Protein AF-A0A529HZH7-F1 (afdb_monomer_lite)

Secondary structure (DSSP, 8-state):
----HHHHHHHH--TT-EEE-SS-STTSEEESHHHHHHHHHHHHHHEEEEEEEEEEEEEETTEEEEEEEEEEEETTT---EEEEEE-

pLDDT: mean 95.23, std 4.6, range [68.0, 98.56]

Structure (mmCIF, N/CA/C/O backbone):
data_AF-A0A529HZH7-F1
#
_entry.id   AF-A0A529HZH7-F1
#
loop_
_atom_site.group_PDB
_atom_site.id
_atom_site.type_symbol
_atom_site.label_atom_id
_atom_site.label_alt_id
_atom_site.label_comp_id
_atom_site.label_asym_id
_atom_site.label_entity_id
_atom_site.label_seq_id
_atom_site.pdbx_PDB_ins_code
_atom_site.Cartn_x
_atom_site.Cartn_y
_atom_site.Cartn_z
_atom_site.occupancy
_atom_site.B_iso_or_equiv
_atom_site.auth_seq_id
_atom_site.auth_comp_id
_atom_site.auth_asym_id
_atom_site.auth_atom_id
_atom_site.pdbx_PDB_model_num
ATOM 1 N N . LYS A 1 1 ? 4.496 11.322 2.200 1.00 68.00 1 LYS A N 1
ATOM 2 C CA . LYS A 1 1 ? 4.242 11.116 0.746 1.00 68.00 1 LYS A CA 1
ATOM 3 C C . LYS A 1 1 ? 2.977 11.886 0.338 1.00 68.00 1 LYS A C 1
ATOM 5 O O . LYS A 1 1 ? 2.302 12.361 1.236 1.00 68.00 1 LYS A O 1
ATOM 10 N N . GLN A 1 2 ? 2.691 12.059 -0.961 1.00 88.12 2 GLN A N 1
ATOM 11 C CA . GLN A 1 2 ? 1.649 12.980 -1.472 1.00 88.12 2 GLN A CA 1
ATOM 12 C C . GLN A 1 2 ? 0.194 12.482 -1.335 1.00 88.12 2 GLN A C 1
ATOM 14 O O . GLN A 1 2 ? -0.716 13.279 -1.512 1.00 88.12 2 GLN A O 1
ATOM 19 N N . GLY A 1 3 ? -0.036 11.203 -1.012 1.00 87.0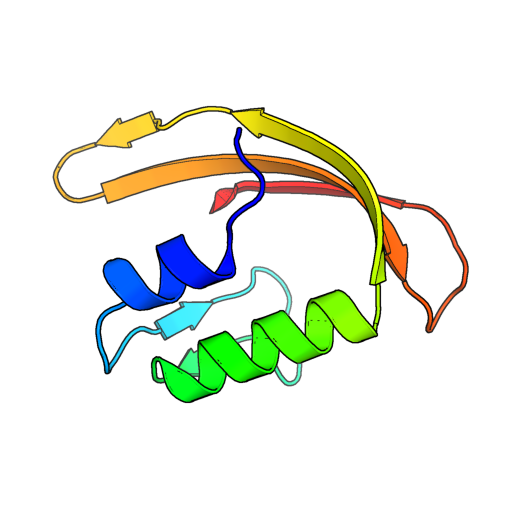0 3 GLY A N 1
ATOM 20 C CA . GLY A 1 3 ? -1.390 10.656 -0.820 1.00 87.00 3 GLY A CA 1
ATOM 21 C C . GLY A 1 3 ? -2.171 10.368 -2.110 1.00 87.00 3 GLY A C 1
ATOM 22 O O . GLY A 1 3 ? -3.345 10.043 -2.037 1.00 87.00 3 GLY A O 1
ATOM 23 N N . ASP A 1 4 ? -1.532 10.461 -3.277 1.00 93.25 4 ASP A N 1
ATOM 24 C CA . ASP A 1 4 ? -2.166 10.244 -4.584 1.00 93.25 4 ASP A CA 1
ATOM 25 C C . ASP A 1 4 ? -2.018 8.783 -5.057 1.00 93.25 4 ASP A C 1
ATOM 27 O O . ASP A 1 4 ? -1.229 8.461 -5.951 1.00 93.25 4 ASP A O 1
ATOM 31 N N . SER A 1 5 ? -2.730 7.874 -4.383 1.00 92.69 5 SER A N 1
ATOM 32 C CA . SER A 1 5 ? -2.754 6.432 -4.682 1.00 92.69 5 SER A CA 1
ATOM 33 C C . SER A 1 5 ? -3.309 6.141 -6.082 1.00 92.69 5 SER A C 1
ATOM 35 O O . SER A 1 5 ? -2.731 5.344 -6.825 1.00 92.69 5 SER A O 1
ATOM 37 N N . HIS A 1 6 ? -4.389 6.826 -6.468 1.00 93.81 6 HIS A N 1
ATOM 38 C CA . HIS A 1 6 ? -5.091 6.619 -7.739 1.00 93.81 6 HIS A CA 1
ATOM 39 C C . HIS A 1 6 ? -4.226 6.953 -8.952 1.00 93.81 6 HIS A C 1
ATOM 41 O O . HIS A 1 6 ? -4.130 6.140 -9.876 1.00 93.81 6 HIS A O 1
ATOM 47 N N . SER A 1 7 ? -3.538 8.099 -8.954 1.00 96.38 7 SER A N 1
ATOM 48 C CA . SER A 1 7 ? -2.665 8.454 -10.080 1.00 96.38 7 SER A CA 1
ATOM 49 C C . SER A 1 7 ? -1.449 7.535 -10.169 1.00 96.38 7 SER A C 1
ATOM 51 O O . SER A 1 7 ? -1.017 7.197 -11.273 1.00 96.38 7 SER A O 1
ATOM 53 N N . ALA A 1 8 ? -0.906 7.091 -9.028 1.00 96.50 8 ALA A N 1
ATOM 54 C CA . ALA A 1 8 ? 0.184 6.120 -9.010 1.00 96.50 8 ALA A CA 1
ATOM 55 C C . ALA A 1 8 ? -0.251 4.782 -9.635 1.00 96.50 8 ALA A C 1
ATOM 57 O O . ALA A 1 8 ? 0.425 4.287 -10.537 1.00 96.50 8 ALA A O 1
ATOM 58 N N . ALA A 1 9 ? -1.406 4.248 -9.231 1.00 96.44 9 ALA A N 1
ATOM 59 C CA . ALA A 1 9 ? -1.963 3.018 -9.789 1.00 96.44 9 ALA A CA 1
ATOM 60 C C . ALA A 1 9 ? -2.261 3.153 -11.292 1.00 96.44 9 ALA A C 1
ATOM 62 O O . ALA A 1 9 ? -1.878 2.295 -12.088 1.00 96.44 9 ALA A O 1
ATOM 63 N N . ALA A 1 10 ? -2.885 4.257 -11.714 1.00 97.00 10 ALA A N 1
ATOM 64 C CA . ALA A 1 10 ? -3.190 4.503 -13.122 1.00 97.00 10 ALA A CA 1
ATOM 65 C C . ALA A 1 10 ? -1.922 4.567 -13.989 1.00 97.00 10 ALA A C 1
ATOM 67 O O . ALA A 1 10 ? -1.911 4.042 -15.106 1.00 97.00 10 ALA A O 1
ATOM 68 N N . ARG A 1 11 ? -0.852 5.179 -13.469 1.00 97.94 11 ARG A N 1
ATOM 69 C CA . ARG A 1 11 ? 0.411 5.364 -14.187 1.00 97.94 11 ARG A CA 1
ATOM 70 C C . ARG A 1 11 ? 1.272 4.105 -14.249 1.00 97.94 11 ARG A C 1
ATOM 72 O O . ARG A 1 11 ? 1.905 3.891 -15.278 1.00 97.94 11 ARG A O 1
ATOM 79 N N . TYR A 1 12 ? 1.343 3.329 -13.168 1.00 98.00 12 TYR A N 1
ATOM 80 C CA . TYR A 1 12 ? 2.366 2.286 -13.020 1.00 98.00 12 TYR A CA 1
ATOM 81 C C . TYR A 1 12 ? 1.833 0.853 -13.014 1.00 98.00 12 TYR A C 1
ATOM 83 O O . TYR A 1 12 ? 2.609 -0.056 -13.293 1.00 98.00 12 TYR A O 1
ATOM 91 N N . ASN A 1 13 ? 0.542 0.621 -12.755 1.00 98.38 13 ASN A N 1
ATOM 92 C CA . ASN A 1 13 ? 0.007 -0.737 -12.836 1.00 98.38 13 ASN A CA 1
ATOM 93 C C . ASN A 1 13 ? -0.055 -1.189 -14.297 1.00 98.38 13 ASN A C 1
ATOM 95 O O . ASN A 1 13 ? -0.647 -0.499 -15.141 1.00 98.38 13 ASN A O 1
ATOM 99 N N . ALA A 1 14 ? 0.508 -2.370 -14.556 1.00 98.50 14 ALA A N 1
ATOM 100 C CA . ALA A 1 14 ? 0.266 -3.122 -15.778 1.00 98.50 14 ALA A CA 1
ATOM 101 C C . ALA A 1 14 ? -1.225 -3.474 -15.899 1.00 98.50 14 ALA A C 1
ATOM 103 O O . ALA A 1 14 ? -1.926 -3.593 -14.889 1.00 98.50 14 ALA A O 1
ATOM 104 N N . ASP A 1 15 ? -1.715 -3.644 -17.126 1.00 98.38 15 ASP A N 1
ATOM 105 C CA . ASP A 1 15 ? -3.127 -3.966 -17.370 1.00 98.38 15 ASP A CA 1
ATOM 106 C C . ASP A 1 15 ? -3.522 -5.321 -16.755 1.00 98.38 15 ASP A C 1
ATOM 108 O O . ASP A 1 15 ? -4.651 -5.485 -16.290 1.00 98.38 15 ASP A O 1
ATOM 112 N N . ASP A 1 16 ? -2.565 -6.246 -16.667 1.00 98.19 16 ASP A N 1
ATOM 113 C CA . ASP A 1 16 ? -2.666 -7.597 -16.113 1.00 98.19 16 ASP A CA 1
ATOM 114 C C . ASP A 1 16 ? -2.069 -7.740 -14.699 1.00 98.19 16 ASP A C 1
ATOM 116 O O . ASP A 1 16 ? -1.789 -8.854 -14.260 1.00 98.19 16 ASP A O 1
ATOM 120 N N . ILE A 1 17 ? -1.895 -6.634 -13.959 1.00 98.56 17 ILE A N 1
ATOM 121 C CA . ILE A 1 17 ? -1.384 -6.659 -12.578 1.00 98.56 17 ILE A CA 1
ATOM 122 C C . ILE A 1 17 ? -2.124 -7.681 -11.700 1.00 98.56 17 ILE A C 1
ATOM 124 O O . ILE A 1 17 ? -3.349 -7.798 -11.762 1.00 98.56 17 ILE A O 1
ATOM 128 N N . VAL A 1 18 ? -1.390 -8.364 -10.819 1.00 97.94 18 VAL A N 1
ATOM 129 C CA . VAL A 1 18 ? -1.971 -9.228 -9.786 1.00 97.94 18 VAL A CA 1
ATOM 130 C C . VAL A 1 18 ? -1.614 -8.699 -8.399 1.00 97.94 18 VAL A C 1
ATOM 132 O O . VA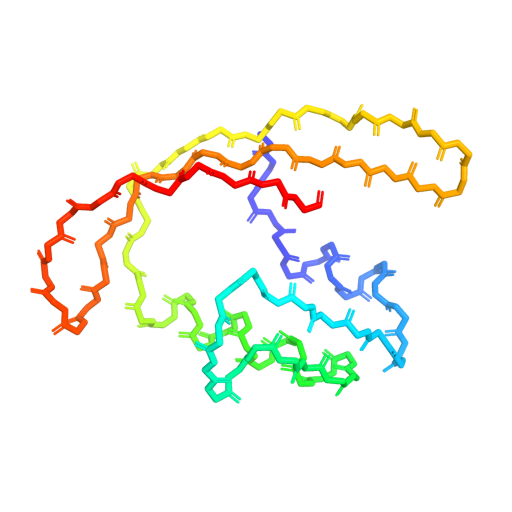L A 1 18 ? -0.442 -8.538 -8.072 1.00 97.94 18 VAL A O 1
ATOM 135 N N . SER A 1 19 ? -2.633 -8.418 -7.587 1.00 97.31 19 SER A N 1
ATOM 136 C CA . SER A 1 19 ? -2.512 -8.004 -6.184 1.00 97.31 19 SER A CA 1
ATOM 137 C C . SER A 1 19 ? -2.797 -9.198 -5.275 1.00 97.31 19 SER A C 1
ATOM 139 O O . SER A 1 19 ? -3.850 -9.825 -5.409 1.00 97.31 19 SER A O 1
ATOM 141 N N . TYR A 1 20 ? -1.873 -9.483 -4.355 1.00 96.38 20 TYR A N 1
ATOM 142 C CA . TYR A 1 20 ? -1.966 -10.555 -3.363 1.00 96.38 20 TYR A CA 1
ATOM 143 C C . TYR A 1 20 ? -1.988 -9.956 -1.953 1.00 96.38 20 TYR A C 1
ATOM 145 O O . TYR A 1 20 ? -1.084 -9.208 -1.597 1.00 96.38 20 TYR A O 1
ATOM 153 N N . GLU A 1 21 ? -3.000 -10.292 -1.159 1.00 94.12 21 GLU A N 1
ATOM 154 C CA . GLU A 1 21 ? -3.052 -9.975 0.271 1.00 94.12 21 GLU A CA 1
ATOM 155 C C . GLU A 1 21 ? -2.412 -11.089 1.098 1.00 94.12 21 GLU A C 1
ATOM 157 O O . GLU A 1 21 ? -2.445 -12.262 0.721 1.00 94.12 21 GLU A O 1
ATOM 162 N N . ALA A 1 22 ? -1.883 -10.736 2.270 1.00 91.31 22 ALA A N 1
ATOM 163 C CA . ALA A 1 22 ? -1.312 -11.712 3.198 1.00 91.31 22 ALA A CA 1
ATOM 164 C C . ALA A 1 22 ? -2.376 -12.599 3.874 1.00 91.31 22 ALA A C 1
ATOM 166 O O . ALA A 1 22 ? -2.070 -13.706 4.315 1.00 91.31 22 ALA A O 1
ATOM 167 N N . MET A 1 23 ? -3.616 -12.109 3.982 1.00 87.19 23 MET A N 1
ATOM 168 C CA . MET A 1 23 ? -4.731 -12.827 4.600 1.00 87.19 23 MET A CA 1
ATOM 169 C C . MET A 1 23 ? -5.657 -13.432 3.545 1.00 87.19 23 MET A C 1
ATOM 171 O O . MET A 1 23 ? -5.947 -12.814 2.520 1.00 87.19 23 MET A O 1
ATOM 175 N N . GLU A 1 24 ? -6.180 -14.625 3.829 1.00 87.50 24 GLU A N 1
ATOM 176 C CA . GLU A 1 24 ? -7.231 -15.237 3.017 1.00 87.50 24 GLU A CA 1
ATOM 177 C C . GLU A 1 24 ? -8.533 -14.420 3.075 1.00 87.50 24 GLU A C 1
ATOM 179 O O . GLU A 1 24 ? -8.881 -13.827 4.098 1.00 87.50 24 GLU A O 1
ATOM 184 N N . GLY A 1 25 ? -9.287 -14.411 1.973 1.00 84.56 25 GLY A N 1
ATOM 185 C CA . GLY A 1 25 ? -10.565 -13.712 1.882 1.00 84.56 25 GLY A CA 1
ATOM 186 C C . GL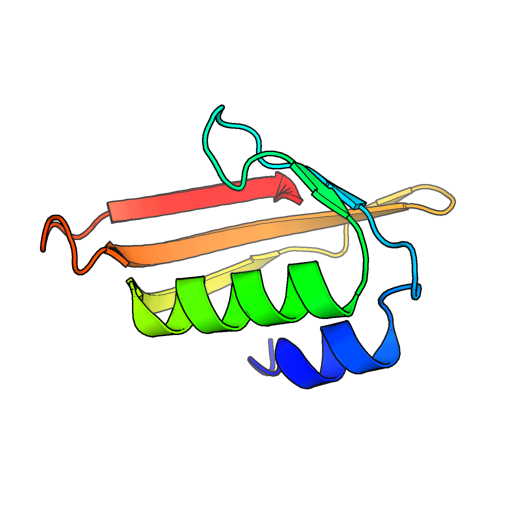Y A 1 25 ? -11.025 -13.470 0.440 1.00 84.56 25 GLY A C 1
ATOM 187 O O . GLY A 1 25 ? -10.274 -13.732 -0.501 1.00 84.56 25 GLY A O 1
ATOM 188 N N . PRO A 1 26 ? -12.246 -12.937 0.240 1.00 79.50 26 PRO A N 1
ATOM 189 C CA . PRO A 1 26 ? -12.829 -12.726 -1.091 1.00 79.50 26 PRO A CA 1
ATOM 190 C C . PRO A 1 26 ? -11.990 -11.861 -2.048 1.00 79.50 26 PRO A C 1
ATOM 192 O O . PRO A 1 26 ? -12.125 -12.000 -3.257 1.00 79.50 26 PRO A O 1
ATOM 195 N N . MET A 1 27 ? -11.124 -10.990 -1.516 1.00 84.12 27 MET A N 1
ATOM 196 C CA . MET A 1 27 ? -10.257 -10.077 -2.280 1.00 84.12 27 MET A CA 1
ATOM 197 C C . MET A 1 27 ? -8.760 -10.368 -2.071 1.00 84.12 27 MET A C 1
ATOM 199 O O . MET A 1 27 ? -7.918 -9.498 -2.321 1.00 84.12 27 MET A O 1
ATOM 203 N N . ALA A 1 28 ? -8.433 -11.582 -1.606 1.00 91.25 28 ALA A N 1
ATOM 204 C CA . ALA A 1 28 ? -7.059 -11.985 -1.317 1.00 91.25 28 ALA A CA 1
ATOM 205 C C . ALA A 1 28 ? -6.182 -12.057 -2.572 1.00 91.25 28 ALA A C 1
ATOM 207 O O . ALA A 1 28 ? -4.993 -11.776 -2.498 1.00 91.25 28 ALA A O 1
ATOM 208 N N . VAL A 1 29 ? -6.768 -12.377 -3.731 1.00 95.56 29 VAL A N 1
ATOM 209 C CA . VAL A 1 29 ? -6.088 -12.315 -5.031 1.00 95.56 29 VAL A CA 1
ATOM 210 C C . VAL A 1 29 ? -6.959 -11.541 -6.011 1.00 95.56 29 VAL A C 1
ATOM 212 O O . VAL A 1 29 ? -8.089 -11.938 -6.287 1.00 95.56 29 VAL A O 1
ATOM 215 N N . CYS A 1 30 ? -6.442 -10.438 -6.547 1.00 95.88 30 CYS A N 1
ATOM 216 C CA . CYS A 1 30 ? -7.135 -9.596 -7.524 1.00 95.88 30 CYS A CA 1
ATOM 217 C C . CYS A 1 30 ? -6.315 -9.483 -8.804 1.00 95.88 30 CYS A C 1
ATOM 219 O O . CYS A 1 30 ? -5.146 -9.113 -8.749 1.00 95.88 30 CYS A O 1
ATOM 221 N N . ASN A 1 31 ? -6.936 -9.780 -9.946 1.00 97.31 31 ASN A N 1
ATOM 222 C CA . ASN A 1 31 ? -6.277 -9.817 -11.249 1.00 97.31 31 ASN A CA 1
ATOM 223 C C . ASN A 1 31 ? -6.830 -8.713 -12.153 1.00 97.31 31 ASN A C 1
ATOM 225 O O . ASN A 1 31 ? -8.043 -8.609 -12.337 1.00 97.31 31 ASN A O 1
ATOM 229 N N . GLY A 1 32 ? -5.933 -7.944 -12.757 1.00 98.00 32 GLY A N 1
ATOM 230 C CA . GLY A 1 32 ? -6.244 -6.893 -13.711 1.00 98.00 32 GLY A CA 1
ATOM 231 C C . GLY A 1 32 ? -6.372 -5.509 -13.078 1.00 98.00 32 GLY A C 1
ATOM 232 O O . GLY A 1 32 ? -6.877 -5.331 -11.966 1.00 98.00 32 GLY A O 1
ATOM 233 N N . LYS A 1 33 ? -5.938 -4.499 -13.832 1.00 98.06 33 LYS A N 1
ATOM 234 C CA . LYS A 1 33 ? -5.865 -3.100 -13.389 1.00 98.06 33 LYS A CA 1
ATOM 235 C C . LYS A 1 33 ? -7.198 -2.538 -12.902 1.00 98.06 33 LYS A C 1
ATOM 237 O O . LYS A 1 33 ? -7.239 -1.867 -11.874 1.00 98.06 33 LYS A O 1
ATOM 242 N N . GLU A 1 34 ? -8.282 -2.842 -13.610 1.00 96.75 34 GLU A N 1
ATOM 243 C CA . GLU A 1 34 ? -9.624 -2.383 -13.240 1.00 96.75 34 GLU A CA 1
ATOM 244 C C . GLU A 1 34 ? -10.116 -3.043 -11.942 1.00 96.75 34 GLU A C 1
ATOM 246 O O . GLU A 1 34 ? -10.670 -2.363 -11.082 1.00 96.75 34 GLU A O 1
ATOM 251 N N . ALA A 1 35 ? -9.837 -4.335 -11.735 1.00 96.25 35 ALA A N 1
ATOM 252 C CA . ALA A 1 35 ? -10.195 -5.022 -10.494 1.00 96.25 35 ALA A CA 1
ATOM 253 C C . ALA A 1 35 ? -9.420 -4.463 -9.289 1.00 96.25 35 ALA A C 1
ATOM 255 O O . ALA A 1 35 ? -9.996 -4.250 -8.222 1.00 96.25 35 ALA A O 1
ATOM 256 N N . VAL A 1 36 ? -8.123 -4.169 -9.457 1.00 96.94 36 VAL A N 1
ATOM 257 C CA . VAL A 1 36 ? -7.307 -3.534 -8.406 1.00 96.94 36 VAL A CA 1
ATOM 258 C C . VAL A 1 36 ? -7.802 -2.120 -8.092 1.00 96.94 36 VAL A C 1
ATOM 260 O O . VAL A 1 36 ? -7.874 -1.745 -6.923 1.00 96.94 36 VAL A O 1
ATOM 263 N N . LYS A 1 37 ? -8.203 -1.347 -9.106 1.00 96.69 37 LYS A N 1
ATOM 264 C CA . LYS A 1 37 ? -8.811 -0.027 -8.904 1.00 96.69 37 LYS A CA 1
ATOM 265 C C . LYS A 1 37 ? -10.106 -0.124 -8.088 1.00 96.69 37 LYS A C 1
ATOM 267 O O . LYS A 1 37 ? -10.230 0.558 -7.075 1.00 96.69 37 LYS A O 1
ATOM 272 N N . GLN A 1 38 ? -11.025 -1.009 -8.474 1.00 96.06 38 GLN A N 1
ATOM 273 C CA . GLN A 1 38 ? -12.293 -1.220 -7.761 1.00 96.06 38 GLN A CA 1
ATOM 274 C C . GLN A 1 38 ? -12.073 -1.684 -6.315 1.00 96.06 38 GLN A C 1
ATOM 276 O O . GLN A 1 38 ? -12.787 -1.255 -5.409 1.00 96.06 38 GLN A O 1
ATOM 281 N N . LYS A 1 39 ? -11.052 -2.517 -6.070 1.00 94.50 39 LYS A N 1
ATOM 282 C CA . LYS A 1 39 ? -10.630 -2.894 -4.714 1.00 94.50 39 LYS A CA 1
ATOM 283 C C . LYS A 1 39 ? -10.184 -1.681 -3.896 1.00 94.50 39 LYS A C 1
ATOM 285 O O . LYS A 1 39 ? -10.588 -1.564 -2.742 1.00 94.50 39 LYS A O 1
ATOM 290 N N . GLY A 1 40 ? -9.380 -0.790 -4.480 1.00 94.19 40 GLY A N 1
ATOM 291 C CA . GLY A 1 40 ? -8.948 0.452 -3.833 1.00 94.19 40 GLY A CA 1
ATOM 292 C C . GLY A 1 40 ? -10.126 1.360 -3.473 1.00 94.19 40 GLY A C 1
ATOM 293 O O . GLY A 1 40 ? -10.250 1.778 -2.325 1.00 94.19 40 GLY A O 1
ATOM 294 N N . GLU A 1 41 ? -11.046 1.578 -4.415 1.00 95.56 41 GLU A N 1
ATOM 295 C CA . GLU A 1 41 ? -12.273 2.359 -4.191 1.00 95.56 41 GLU A CA 1
ATOM 296 C C . GLU A 1 41 ? -13.150 1.747 -3.086 1.00 95.56 41 GLU A C 1
ATOM 298 O O . GLU A 1 41 ? -13.646 2.455 -2.207 1.00 95.56 41 GLU A O 1
ATOM 303 N N . TRP A 1 42 ? -13.310 0.419 -3.083 1.00 94.94 42 TRP A N 1
ATOM 304 C CA . TRP A 1 42 ? -14.010 -0.285 -2.012 1.00 94.94 42 TRP A CA 1
ATOM 305 C C . TRP A 1 42 ? -13.309 -0.102 -0.662 1.00 94.94 42 TRP A C 1
ATOM 307 O O . TRP A 1 42 ? -13.982 0.154 0.339 1.00 94.94 42 TRP A O 1
ATOM 317 N N . TRP A 1 43 ? -11.978 -0.209 -0.612 1.00 94.12 43 TRP A N 1
ATOM 318 C CA . TRP A 1 43 ? -11.219 -0.077 0.631 1.00 94.12 43 TRP A CA 1
ATOM 319 C C . TRP A 1 43 ? -11.376 1.326 1.222 1.00 94.12 43 TRP A C 1
ATOM 321 O O . TRP A 1 43 ? -11.724 1.449 2.396 1.00 94.12 43 TRP A O 1
ATOM 331 N N . GLU A 1 44 ? -11.233 2.369 0.401 1.00 94.06 44 GLU A N 1
ATOM 332 C CA . GLU A 1 44 ? -11.439 3.769 0.799 1.00 94.06 44 GLU A CA 1
ATOM 333 C C . GLU A 1 44 ? -12.882 4.026 1.263 1.00 94.06 44 GLU A C 1
ATOM 335 O O . GLU A 1 44 ? -13.120 4.722 2.249 1.00 94.06 44 GLU A O 1
ATOM 340 N N . ALA A 1 45 ? -13.872 3.417 0.604 1.00 96.31 45 ALA A N 1
ATOM 341 C CA . ALA A 1 45 ? -15.269 3.550 1.000 1.00 96.31 45 ALA A CA 1
ATOM 342 C C . ALA A 1 45 ? -15.592 2.860 2.338 1.00 96.31 45 ALA A C 1
ATOM 344 O O . ALA A 1 45 ? -16.538 3.277 3.015 1.00 96.31 45 ALA A O 1
ATOM 345 N N . ASN A 1 46 ? -14.830 1.837 2.741 1.00 96.25 46 ASN A N 1
ATOM 346 C CA . ASN A 1 46 ? -15.104 1.011 3.925 1.00 96.25 46 ASN A CA 1
ATOM 347 C C . ASN A 1 46 ? -14.189 1.289 5.126 1.00 96.25 46 ASN A C 1
ATOM 349 O O . ASN A 1 46 ? -14.455 0.761 6.207 1.00 96.25 46 ASN A O 1
ATOM 353 N N . HIS A 1 47 ? -13.178 2.146 4.985 1.00 96.50 47 HIS A N 1
ATOM 354 C CA . HIS A 1 47 ? -12.251 2.492 6.064 1.00 96.50 47 HIS A CA 1
ATOM 355 C C . HIS A 1 47 ? -12.138 4.006 6.236 1.00 96.50 47 HIS A C 1
ATOM 357 O O . HIS A 1 47 ? -12.127 4.763 5.270 1.00 96.50 47 HIS A O 1
ATOM 363 N N . GLU A 1 48 ? -12.051 4.460 7.482 1.00 97.88 48 GLU A N 1
ATOM 364 C CA . GLU A 1 48 ? -11.628 5.821 7.809 1.00 97.88 48 GLU A CA 1
ATOM 365 C C . GLU A 1 48 ? -10.133 5.811 8.133 1.00 97.88 48 GLU A C 1
ATOM 367 O O . GLU A 1 48 ? -9.698 5.038 8.986 1.00 97.88 48 GLU A O 1
ATOM 372 N N . VAL A 1 49 ? -9.349 6.650 7.453 1.00 95.75 49 VAL A N 1
ATOM 373 C CA . VAL A 1 49 ? -7.896 6.747 7.650 1.00 95.75 49 VAL A CA 1
ATOM 374 C C . VAL A 1 49 ? -7.580 7.928 8.560 1.00 95.75 49 VAL A C 1
ATOM 376 O O . VAL A 1 49 ? -7.896 9.071 8.239 1.00 95.75 49 VAL A O 1
ATOM 379 N N . HIS A 1 50 ? -6.891 7.663 9.669 1.00 96.50 50 HIS A N 1
ATOM 380 C CA . HIS A 1 50 ? -6.522 8.671 10.675 1.00 96.50 50 HIS A CA 1
ATOM 381 C C . HIS A 1 50 ? -5.117 9.244 10.474 1.00 96.50 50 HIS A C 1
ATOM 383 O O . HIS A 1 50 ? -4.679 10.113 11.227 1.00 96.50 50 HIS A O 1
ATOM 389 N N . GLY A 1 51 ? -4.399 8.740 9.474 1.00 94.19 51 GLY A N 1
ATOM 390 C CA . GLY A 1 51 ? -3.024 9.099 9.162 1.00 94.19 51 GLY A CA 1
ATOM 391 C C . GLY A 1 51 ? -2.097 7.889 9.181 1.00 94.19 51 GLY A C 1
ATOM 392 O O . GLY A 1 51 ? -2.505 6.758 9.445 1.00 94.19 51 GLY A O 1
ATOM 393 N N . GLY A 1 52 ? -0.830 8.137 8.866 1.00 94.19 52 GLY A N 1
ATOM 394 C CA . GLY A 1 52 ? 0.170 7.087 8.787 1.00 94.19 52 GLY A CA 1
ATOM 395 C C . GLY A 1 52 ? 1.465 7.529 8.124 1.00 94.19 52 GLY A C 1
ATOM 396 O O . GLY A 1 52 ? 1.652 8.702 7.787 1.00 94.19 52 GLY A O 1
ATOM 397 N N . SER A 1 53 ? 2.357 6.567 7.924 1.00 95.69 53 SER A N 1
ATOM 398 C CA . SER A 1 53 ? 3.637 6.738 7.248 1.00 95.69 53 SER A CA 1
ATOM 399 C C . SER A 1 53 ? 3.835 5.686 6.164 1.00 95.69 53 SER A C 1
ATOM 401 O O . SER A 1 53 ? 3.250 4.604 6.184 1.00 95.69 53 SER A O 1
ATOM 403 N N . VAL A 1 54 ? 4.683 6.037 5.199 1.00 96.94 54 VAL A N 1
ATOM 404 C CA . VAL A 1 54 ? 5.140 5.120 4.157 1.00 96.94 54 VAL A CA 1
ATOM 405 C C . VAL A 1 54 ? 6.654 5.221 4.084 1.00 96.94 54 VAL A C 1
ATOM 407 O O . VAL A 1 54 ? 7.169 6.259 3.655 1.00 96.94 54 VAL A O 1
ATOM 410 N N . ASP A 1 55 ? 7.337 4.145 4.453 1.00 97.62 55 ASP A N 1
ATOM 411 C CA . ASP A 1 55 ? 8.796 4.054 4.452 1.00 97.62 55 ASP A CA 1
ATOM 412 C C . ASP A 1 55 ? 9.299 3.321 3.195 1.00 97.62 55 ASP A C 1
ATOM 414 O O . ASP A 1 55 ? 8.590 2.499 2.608 1.00 97.62 55 ASP A O 1
ATOM 418 N N . GLY A 1 56 ? 10.517 3.645 2.750 1.00 96.88 56 GLY A N 1
ATOM 419 C CA . GLY A 1 56 ? 11.103 3.172 1.487 1.00 96.88 56 GLY A CA 1
ATOM 420 C C . GLY A 1 56 ? 11.094 4.233 0.366 1.00 96.88 56 GLY A C 1
ATOM 421 O O . GLY A 1 56 ? 10.829 5.411 0.632 1.00 96.88 56 GLY A O 1
ATOM 422 N N . PRO A 1 57 ? 11.348 3.858 -0.904 1.00 97.38 57 PRO A N 1
ATOM 423 C CA . PRO A 1 57 ? 11.447 2.486 -1.405 1.00 97.38 57 PRO A CA 1
ATOM 424 C C . PRO A 1 57 ? 12.718 1.760 -0.960 1.00 97.38 57 PRO A C 1
ATOM 426 O O . PRO A 1 57 ? 13.806 2.333 -0.962 1.00 97.38 57 PRO A O 1
ATOM 429 N N . TYR A 1 58 ? 12.566 0.481 -0.625 1.00 98.06 58 TYR A N 1
ATOM 430 C CA . TYR A 1 58 ? 13.667 -0.461 -0.437 1.00 98.06 58 TYR A CA 1
ATOM 431 C C . TYR A 1 58 ? 13.838 -1.252 -1.734 1.00 98.06 58 TYR A C 1
ATOM 433 O O . TYR A 1 58 ? 12.998 -2.083 -2.057 1.00 98.06 58 TYR A O 1
ATOM 441 N N . VAL A 1 59 ? 14.874 -0.947 -2.512 1.00 98.50 59 VAL A N 1
ATOM 442 C CA . VAL A 1 59 ? 15.028 -1.438 -3.894 1.00 98.50 59 VAL A CA 1
ATOM 443 C C . VAL A 1 59 ? 15.931 -2.672 -3.951 1.00 98.50 59 VAL A C 1
ATOM 445 O O . VAL A 1 59 ? 16.978 -2.697 -3.304 1.00 98.50 59 VAL A O 1
ATOM 448 N N . ASN A 1 60 ? 15.561 -3.664 -4.766 1.00 98.12 60 ASN A N 1
ATOM 449 C CA . ASN A 1 60 ? 16.401 -4.804 -5.129 1.00 98.12 60 ASN A CA 1
ATOM 450 C C . ASN A 1 60 ? 16.058 -5.287 -6.550 1.00 98.12 60 ASN A C 1
ATOM 452 O O . ASN A 1 60 ? 14.961 -5.784 -6.787 1.00 98.12 60 ASN A O 1
ATOM 456 N N . GLY A 1 61 ? 17.001 -5.157 -7.487 1.00 98.31 61 GLY A N 1
ATOM 457 C CA . GLY A 1 61 ? 16.802 -5.596 -8.869 1.00 98.31 61 GLY A CA 1
ATOM 458 C C . GLY A 1 61 ? 15.651 -4.856 -9.554 1.00 98.31 61 GLY A C 1
ATOM 459 O O . GLY A 1 61 ? 15.659 -3.628 -9.634 1.00 98.31 61 GLY A O 1
ATOM 460 N N . ASP A 1 62 ? 14.682 -5.617 -10.054 1.00 98.19 62 ASP A N 1
ATOM 461 C CA . ASP A 1 62 ? 13.448 -5.146 -10.690 1.00 98.19 62 ASP A CA 1
ATOM 462 C C . ASP A 1 62 ? 12.285 -4.953 -9.700 1.00 98.19 62 ASP A C 1
ATOM 464 O O . ASP A 1 62 ? 11.173 -4.613 -10.104 1.00 98.19 62 ASP A O 1
ATOM 468 N N . GLN A 1 63 ? 12.539 -5.129 -8.402 1.00 98.38 63 GLN A N 1
ATOM 469 C CA . GLN A 1 63 ? 11.547 -5.017 -7.343 1.00 98.38 63 GLN A CA 1
ATOM 470 C C . GLN A 1 63 ? 11.891 -3.890 -6.369 1.00 98.38 63 GLN A C 1
ATOM 472 O O . GLN A 1 63 ? 13.044 -3.493 -6.169 1.00 98.38 63 GLN A O 1
ATOM 477 N N . PHE A 1 64 ? 10.860 -3.375 -5.716 1.00 98.38 64 PHE A N 1
ATOM 478 C CA . PHE A 1 64 ? 10.997 -2.512 -4.557 1.00 98.38 64 PHE A CA 1
ATOM 479 C C . PHE A 1 64 ? 9.922 -2.873 -3.541 1.00 98.38 64 PHE A C 1
ATOM 481 O O . PHE A 1 64 ? 8.863 -3.358 -3.921 1.00 98.38 64 PHE A O 1
ATOM 488 N N . ALA A 1 65 ? 10.197 -2.602 -2.270 1.00 98.25 65 ALA A N 1
ATOM 489 C CA . ALA A 1 65 ? 9.233 -2.750 -1.192 1.00 98.25 65 ALA A CA 1
ATOM 490 C C . ALA A 1 65 ? 8.958 -1.405 -0.517 1.00 98.25 65 ALA A C 1
ATOM 492 O O . ALA A 1 65 ? 9.821 -0.513 -0.457 1.00 98.25 65 ALA A O 1
ATOM 493 N N . LEU A 1 66 ? 7.758 -1.279 0.029 1.00 97.81 66 LEU A N 1
ATOM 494 C CA . LEU A 1 66 ? 7.312 -0.193 0.883 1.00 97.81 66 LEU A CA 1
ATOM 495 C C . LEU A 1 66 ? 6.767 -0.772 2.183 1.00 97.81 66 LEU A C 1
ATOM 497 O O . LEU A 1 66 ? 6.079 -1.786 2.183 1.00 97.81 66 LEU A O 1
ATOM 501 N N . ARG A 1 67 ? 7.050 -0.097 3.298 1.00 97.81 67 ARG A N 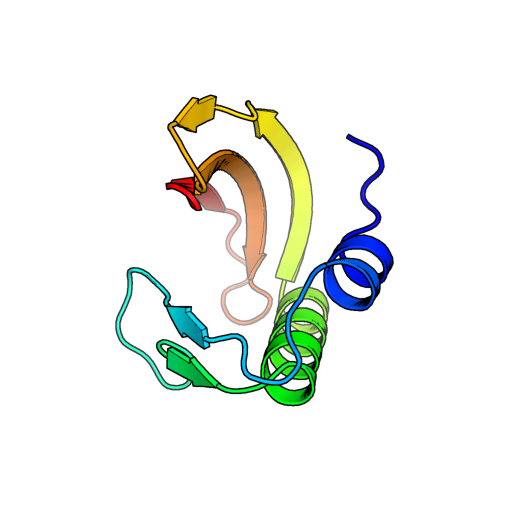1
ATOM 502 C CA . ARG A 1 67 ? 6.373 -0.376 4.565 1.00 97.81 67 ARG A CA 1
ATOM 503 C C . ARG A 1 67 ? 5.291 0.664 4.780 1.00 97.81 67 ARG A C 1
ATOM 505 O O . ARG A 1 67 ? 5.575 1.864 4.743 1.00 97.81 67 ARG A O 1
ATOM 512 N N . PHE A 1 68 ? 4.078 0.204 5.028 1.00 96.75 68 PHE A N 1
ATOM 513 C CA . PHE A 1 68 ? 2.917 1.029 5.305 1.00 96.75 68 PHE A CA 1
ATOM 514 C C . PHE A 1 68 ? 2.555 0.897 6.775 1.00 96.75 68 PHE A C 1
ATOM 516 O O . PHE A 1 68 ? 2.414 -0.209 7.289 1.00 96.75 68 PHE A O 1
ATOM 523 N N . LYS A 1 69 ? 2.396 2.033 7.452 1.00 97.56 69 LYS A N 1
ATOM 524 C CA . LYS A 1 69 ? 1.874 2.068 8.813 1.00 97.56 69 LYS A CA 1
ATOM 525 C C . LYS A 1 69 ? 0.726 3.053 8.877 1.00 97.56 69 LYS A C 1
ATOM 527 O O . LYS A 1 69 ? 0.964 4.255 8.786 1.00 97.56 69 LYS A O 1
ATOM 532 N N . PHE A 1 70 ? -0.493 2.555 9.036 1.00 96.38 70 PHE A N 1
ATOM 533 C CA . PHE A 1 70 ? -1.703 3.371 9.038 1.00 96.38 70 PHE A CA 1
ATOM 534 C C . PHE A 1 70 ? -2.552 3.096 10.266 1.00 96.38 70 PHE A C 1
ATOM 536 O O . PHE A 1 70 ? -2.767 1.947 10.640 1.00 96.38 70 PHE A O 1
ATOM 543 N N . ASP A 1 71 ? -3.088 4.160 10.849 1.00 97.75 71 ASP A N 1
ATOM 544 C CA . ASP A 1 71 ? -4.190 4.045 11.792 1.00 97.75 71 ASP A CA 1
ATOM 545 C C . ASP A 1 71 ? -5.497 4.142 11.015 1.00 97.75 71 ASP A C 1
ATOM 547 O O . ASP A 1 71 ? -5.751 5.142 10.336 1.00 97.75 71 ASP A O 1
ATOM 551 N N . ILE A 1 72 ? -6.342 3.123 11.139 1.00 97.50 72 ILE A N 1
ATOM 552 C CA . ILE A 1 72 ? -7.619 3.049 10.435 1.00 97.50 72 ILE A CA 1
ATOM 553 C C . ILE A 1 72 ? -8.757 2.675 11.381 1.00 97.50 72 ILE A C 1
ATOM 555 O O . ILE A 1 72 ? -8.547 2.029 12.406 1.00 97.50 72 ILE A O 1
ATOM 559 N N . THR A 1 73 ? -9.977 3.037 11.006 1.00 98.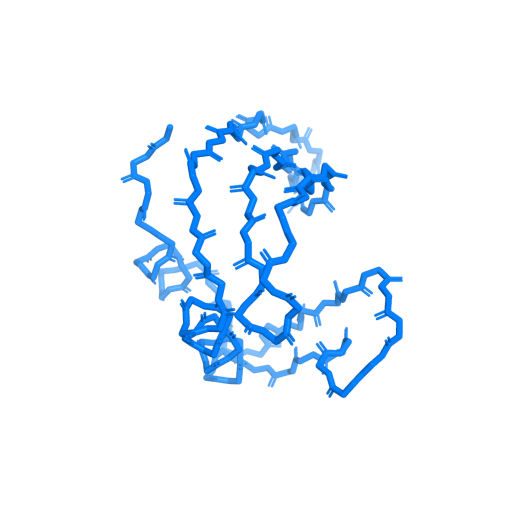06 73 THR A N 1
ATOM 560 C CA . THR A 1 73 ? -11.201 2.470 11.579 1.00 98.06 73 THR A CA 1
ATOM 561 C C . THR A 1 73 ? -12.001 1.803 10.461 1.00 98.06 73 THR A C 1
ATOM 563 O O . THR A 1 73 ? -12.559 2.510 9.616 1.00 98.06 73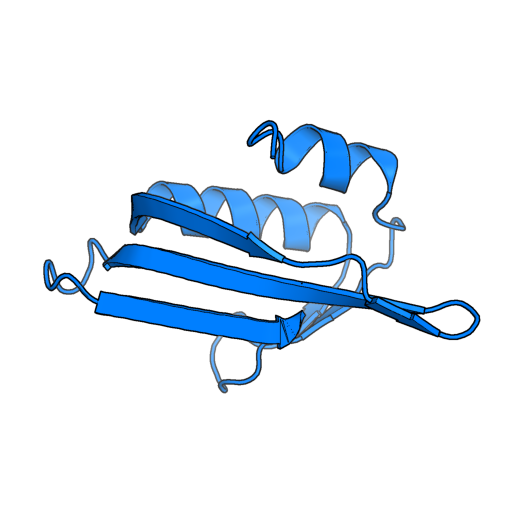 THR A O 1
ATOM 566 N N . PRO A 1 74 ? -12.086 0.461 10.418 1.00 96.75 74 PRO A N 1
ATOM 567 C CA . PRO A 1 74 ? -13.016 -0.232 9.536 1.00 96.75 74 PRO A CA 1
ATOM 568 C C . PRO A 1 74 ? -14.457 0.122 9.904 1.00 96.75 74 PRO A C 1
ATOM 570 O O . PRO A 1 74 ? -14.863 -0.010 11.058 1.00 96.75 74 PRO A O 1
ATOM 573 N N . LYS A 1 75 ? -15.264 0.539 8.927 1.00 96.62 75 LYS A N 1
ATOM 574 C CA . LYS A 1 75 ? -16.669 0.918 9.163 1.00 96.62 75 LYS A CA 1
ATOM 575 C C . LYS A 1 75 ? -17.537 -0.261 9.609 1.00 96.62 75 LYS A C 1
ATOM 577 O O . LYS A 1 75 ? -18.564 -0.047 10.241 1.00 96.62 75 LYS A O 1
ATOM 582 N N . SER A 1 76 ? -17.135 -1.491 9.287 1.00 95.00 76 SER A N 1
ATOM 583 C CA . SER A 1 76 ? -17.830 -2.716 9.697 1.00 95.00 76 SER A CA 1
ATOM 584 C C . SER A 1 76 ? -17.728 -2.995 11.199 1.00 95.00 76 SER A C 1
ATOM 586 O O . SER A 1 76 ? -18.657 -3.570 11.762 1.00 95.00 76 SER A O 1
ATOM 588 N N . THR A 1 77 ? -16.624 -2.602 11.842 1.00 96.56 77 THR A N 1
ATOM 589 C CA . THR A 1 77 ? -16.381 -2.848 13.273 1.00 96.56 77 THR A CA 1
ATOM 590 C C . THR A 1 77 ? -16.503 -1.576 14.107 1.00 96.56 77 THR A C 1
ATOM 592 O O . THR A 1 77 ? -16.918 -1.640 15.258 1.00 96.56 77 THR A O 1
ATOM 595 N N . GLY A 1 78 ? -16.152 -0.415 13.546 1.00 97.38 78 GLY A N 1
ATOM 596 C CA . GLY A 1 78 ? -16.060 0.850 14.279 1.00 97.38 78 GLY A CA 1
ATOM 597 C C . GLY A 1 78 ? -14.863 0.926 15.235 1.00 97.38 78 GLY A C 1
ATOM 598 O O . GLY A 1 78 ? -14.687 1.932 15.920 1.00 97.38 78 GLY A O 1
ATOM 599 N N . GLU A 1 79 ? -14.019 -0.106 15.274 1.00 97.94 79 GLU A N 1
ATOM 600 C CA . GLU A 1 79 ? -12.874 -0.195 16.176 1.00 97.94 79 GLU A CA 1
ATOM 601 C C . GLU A 1 79 ? -11.605 0.303 15.485 1.00 97.94 79 GLU A C 1
ATOM 603 O O . GLU A 1 79 ? -11.249 -0.154 14.399 1.00 97.94 79 GLU A O 1
ATOM 608 N N . ARG A 1 80 ? -10.908 1.255 16.115 1.00 97.81 80 ARG A N 1
ATOM 609 C CA . ARG A 1 80 ? -9.650 1.783 15.582 1.00 97.81 80 ARG A CA 1
ATOM 610 C C . ARG A 1 80 ? -8.524 0.772 15.778 1.00 97.81 80 ARG A C 1
ATOM 612 O O . ARG A 1 80 ? -8.293 0.308 16.893 1.00 97.81 80 ARG A O 1
ATOM 619 N N . VAL A 1 81 ? -7.787 0.503 14.708 1.00 97.25 81 VAL A N 1
ATOM 620 C CA . VAL A 1 81 ? -6.639 -0.409 14.679 1.00 97.25 81 VAL A CA 1
ATOM 621 C C . VAL A 1 81 ? -5.460 0.236 13.953 1.00 97.25 81 VAL A C 1
ATOM 623 O O . VAL A 1 81 ? -5.638 1.146 13.142 1.00 97.25 81 VAL A O 1
ATOM 626 N N . THR A 1 82 ? -4.252 -0.250 14.229 1.00 97.50 82 THR A N 1
ATOM 627 C CA . THR A 1 82 ? -3.050 0.103 13.464 1.00 97.50 82 THR A CA 1
ATOM 628 C C . THR A 1 82 ? -2.699 -1.056 12.539 1.00 97.50 82 THR A C 1
ATOM 630 O O . THR A 1 82 ? -2.446 -2.164 13.010 1.00 97.50 82 THR A O 1
ATOM 633 N N . MET A 1 83 ? -2.661 -0.794 11.234 1.00 94.81 83 MET A N 1
ATOM 634 C CA . MET A 1 83 ? -2.078 -1.691 10.238 1.00 94.81 83 MET A CA 1
ATOM 635 C C . MET A 1 83 ? -0.588 -1.378 10.089 1.00 94.81 83 MET A C 1
ATOM 637 O O . MET A 1 83 ? -0.201 -0.210 10.019 1.00 94.81 83 MET A O 1
ATOM 641 N N . ASP A 1 84 ? 0.242 -2.416 10.059 1.00 96.12 84 ASP A N 1
ATOM 642 C CA . ASP A 1 84 ? 1.687 -2.335 9.832 1.00 96.12 84 ASP A CA 1
ATOM 643 C C . ASP A 1 84 ? 2.068 -3.475 8.885 1.00 96.12 84 ASP A C 1
ATOM 645 O O . ASP A 1 84 ? 2.101 -4.641 9.285 1.00 96.12 84 ASP A O 1
ATOM 649 N N . GLU A 1 85 ? 2.255 -3.142 7.611 1.00 93.88 85 GLU A N 1
ATOM 650 C CA . GLU A 1 85 ? 2.383 -4.113 6.525 1.00 93.88 85 GLU A CA 1
ATOM 651 C C . GLU A 1 85 ? 3.481 -3.730 5.529 1.00 93.88 85 GLU A C 1
ATOM 653 O O . GLU A 1 85 ? 3.941 -2.586 5.468 1.00 93.88 85 GLU A O 1
ATOM 658 N N . VAL A 1 86 ? 3.918 -4.718 4.749 1.00 95.69 86 VAL A N 1
ATOM 659 C CA . VAL A 1 86 ? 4.899 -4.554 3.673 1.00 95.69 86 VAL A CA 1
ATOM 660 C C . VAL A 1 86 ? 4.259 -4.989 2.365 1.00 95.69 86 VAL A C 1
ATOM 662 O O . VAL A 1 86 ? 3.640 -6.052 2.317 1.00 95.69 86 VAL A O 1
ATOM 665 N N . GLY A 1 87 ? 4.453 -4.184 1.321 1.00 90.75 87 GLY A N 1
ATOM 666 C CA . GLY A 1 87 ? 4.032 -4.469 -0.050 1.00 90.75 87 GLY A CA 1
ATOM 667 C C . GLY A 1 87 ? 5.047 -4.011 -1.080 1.00 90.75 87 GLY A C 1
ATOM 668 O O . GLY A 1 87 ? 6.020 -3.317 -0.695 1.00 90.75 87 GLY A O 1
#

Foldseek 3Di:
DPPPPPVCLVPPPDQFDWDADPDDDPVRIFTGSVRVVVVVVVVPVFKDWPDWDKDDQPDDDPDTKIWTWTWIQGNVVRDIDIDTDMD

Radius of gyration: 13.6 Å; chains: 1; bounding box: 35×28×34 Å

Sequence (87 aa):
KQGDSHSAAARYNADDIVSYEAMEGPMAVCNGKEAVKQKGEWWEANHEVHGGSVDGPYVNGDQFALRFKFDITPKSTGERVTMDEVG